Protein AF-A0A7S1JIT3-F1 (afdb_monomer_lite)

Foldseek 3Di:
DAAPVVVVLVVPQPDPVSVVVCPVVPRDDDDDDDDDDCVVVVVVVVCVVVVPQPDPVSDDDDPCVVPNPVNVLVVQLVVQLVVLVVCCVVVVDDPVVSVVSNVCSVVVVDD

Secondary structure (DSSP, 8-state):
-B-STTHHHHHT--SHHHHHHHHHTTSB--PPP-----HHHHHHHHHHHTTTT-SGGG--S-HHHHS-HHHHHHHHHHHHHHHHHHHHHTTSS-HHHHHHHHHHHHTT---

Structure (mmCIF, N/CA/C/O backbone):
data_AF-A0A7S1JIT3-F1
#
_entry.id   AF-A0A7S1JIT3-F1
#
loop_
_atom_site.group_PDB
_atom_site.id
_atom_site.type_symbol
_atom_site.label_atom_id
_atom_site.label_alt_id
_atom_site.label_comp_id
_atom_site.label_asym_id
_atom_site.label_entity_id
_atom_site.label_seq_id
_atom_site.pdbx_PDB_ins_code
_atom_site.Cartn_x
_atom_site.Cartn_y
_atom_site.Cartn_z
_atom_site.occupancy
_atom_site.B_iso_or_equiv
_atom_site.auth_seq_id
_atom_site.auth_comp_id
_atom_site.auth_asym_id
_atom_site.auth_atom_id
_atom_site.pdbx_PDB_model_num
ATOM 1 N N . TRP A 1 1 ? -23.481 -5.063 31.793 1.00 90.75 1 TRP A N 1
ATOM 2 C CA . TRP A 1 1 ? -24.152 -3.984 32.535 1.00 90.75 1 TRP A CA 1
ATOM 3 C C . TRP A 1 1 ? -25.334 -4.621 33.212 1.00 90.75 1 TRP A C 1
ATOM 5 O O . TRP A 1 1 ? -26.012 -5.405 32.561 1.00 90.75 1 TRP A O 1
ATOM 15 N N . LEU A 1 2 ? -25.471 -4.372 34.504 1.00 92.00 2 LEU A N 1
ATOM 16 C CA . LEU A 1 2 ? -26.550 -4.859 35.354 1.00 92.00 2 LEU A CA 1
ATOM 17 C C . LEU A 1 2 ? -27.270 -3.601 35.829 1.00 92.00 2 LEU A C 1
ATOM 19 O O . LEU A 1 2 ? -26.577 -2.648 36.207 1.00 92.00 2 LEU A O 1
ATOM 23 N N . ASP A 1 3 ? -28.594 -3.576 35.731 1.00 91.62 3 ASP A N 1
ATOM 24 C CA . ASP A 1 3 ? -29.376 -2.427 36.177 1.00 91.62 3 ASP A CA 1
ATOM 25 C C . ASP A 1 3 ? -29.220 -2.240 37.698 1.00 91.62 3 ASP A C 1
ATOM 27 O O . ASP A 1 3 ? -29.516 -3.167 38.455 1.00 91.62 3 ASP A O 1
ATOM 31 N N . PRO A 1 4 ? -28.718 -1.084 38.172 1.00 91.62 4 PRO A N 1
ATOM 32 C CA . PRO A 1 4 ? -28.582 -0.825 39.600 1.00 91.62 4 PRO A CA 1
ATOM 33 C C . PRO A 1 4 ? -29.923 -0.670 40.334 1.00 91.62 4 PRO A C 1
ATOM 35 O O . PRO A 1 4 ? -29.941 -0.862 41.548 1.00 91.62 4 PRO A O 1
ATOM 38 N N . ASN A 1 5 ? -31.022 -0.344 39.643 1.00 91.25 5 ASN A N 1
ATOM 39 C CA . ASN A 1 5 ? -32.331 -0.140 40.279 1.00 91.25 5 ASN A CA 1
ATOM 40 C C . ASN A 1 5 ? -33.034 -1.462 40.620 1.00 91.25 5 ASN A C 1
ATOM 42 O O . ASN A 1 5 ? -33.761 -1.534 41.604 1.00 91.25 5 ASN A O 1
ATOM 46 N N . GLU A 1 6 ? -32.755 -2.521 39.860 1.00 89.69 6 GLU A N 1
ATOM 47 C CA . GLU A 1 6 ? -33.405 -3.834 39.985 1.00 89.69 6 GLU A CA 1
ATOM 48 C C . GLU A 1 6 ? -32.440 -4.907 40.516 1.00 89.69 6 GLU A C 1
ATOM 50 O O . GLU A 1 6 ? -32.518 -6.098 40.197 1.00 89.69 6 GLU A O 1
ATOM 55 N N . ALA A 1 7 ? -31.493 -4.489 41.362 1.00 89.75 7 ALA A N 1
ATOM 56 C CA . ALA A 1 7 ? -30.470 -5.366 41.931 1.00 89.75 7 ALA A CA 1
ATOM 57 C C . ALA A 1 7 ? -31.068 -6.562 42.700 1.00 89.75 7 ALA A C 1
ATOM 59 O O . ALA A 1 7 ? -30.505 -7.659 42.670 1.00 89.75 7 ALA A O 1
ATOM 60 N N . ASN A 1 8 ? -32.226 -6.371 43.341 1.00 88.62 8 ASN A N 1
ATOM 61 C CA . ASN A 1 8 ? -32.934 -7.426 44.067 1.00 88.62 8 ASN A CA 1
ATOM 62 C C . ASN A 1 8 ? -33.492 -8.501 43.122 1.00 88.62 8 ASN A C 1
ATOM 64 O O . ASN A 1 8 ? -33.337 -9.692 43.392 1.00 88.62 8 ASN A O 1
ATOM 68 N N . GLU A 1 9 ? -34.084 -8.109 41.991 1.00 86.12 9 GLU A N 1
ATOM 69 C CA . GLU A 1 9 ? -34.618 -9.046 40.995 1.00 86.12 9 GLU A CA 1
ATOM 70 C C . GLU A 1 9 ? -33.492 -9.824 40.295 1.00 86.12 9 GLU A C 1
ATOM 72 O O . GLU A 1 9 ? -33.579 -11.041 40.103 1.00 86.12 9 GLU A O 1
ATOM 77 N N . ILE A 1 10 ? -32.383 -9.143 39.997 1.00 89.06 10 ILE A N 1
ATOM 78 C CA . ILE A 1 10 ? -31.182 -9.757 39.422 1.00 89.06 10 ILE A CA 1
ATOM 79 C C . ILE A 1 10 ? -30.558 -10.773 40.395 1.00 89.06 10 ILE A C 1
ATOM 81 O O . ILE A 1 10 ? -30.126 -11.844 39.962 1.00 89.06 10 ILE A O 1
ATOM 85 N N . SER A 1 11 ? -30.540 -10.469 41.697 1.00 90.94 11 SER A N 1
ATOM 86 C CA . SER A 1 11 ? -29.998 -11.347 42.747 1.00 90.94 11 SER A CA 1
ATOM 87 C C . SER A 1 11 ? -30.760 -12.677 42.868 1.00 90.94 11 SER A C 1
ATOM 89 O O . SER A 1 11 ? -30.156 -13.715 43.125 1.00 90.94 11 SER A O 1
ATOM 91 N N . MET A 1 12 ? -32.073 -12.686 42.603 1.00 90.81 12 MET A N 1
ATOM 92 C CA . MET A 1 12 ? -32.908 -13.898 42.674 1.00 90.81 12 MET A CA 1
ATOM 93 C C . MET A 1 12 ? -32.729 -14.865 41.483 1.00 90.81 12 MET A C 1
ATOM 95 O O . MET A 1 12 ? -33.268 -15.978 41.483 1.00 90.81 12 MET A O 1
ATOM 99 N N . ALA A 1 13 ? -31.991 -14.480 40.437 1.00 90.25 13 ALA A N 1
ATOM 100 C CA . ALA A 1 13 ? -31.833 -15.287 39.229 1.00 90.25 13 ALA A CA 1
ATOM 101 C C . ALA A 1 13 ? -30.756 -16.383 39.357 1.00 90.25 13 ALA A C 1
ATOM 103 O O . ALA A 1 13 ? -29.652 -16.278 38.826 1.00 90.25 13 ALA A O 1
ATOM 104 N N . ASN A 1 14 ? -31.130 -17.514 39.959 1.00 92.12 14 ASN A N 1
ATOM 105 C CA . ASN A 1 14 ? -30.205 -18.617 40.279 1.00 92.12 14 ASN A CA 1
ATOM 106 C C . ASN A 1 14 ? -29.933 -19.602 39.121 1.00 92.12 14 ASN A C 1
ATOM 108 O O . ASN A 1 14 ? -29.092 -20.493 39.234 1.00 92.12 14 ASN A O 1
ATOM 112 N N . SER A 1 15 ? -30.653 -19.485 37.998 1.00 93.94 15 SER A N 1
ATOM 113 C CA . SER A 1 15 ? -30.529 -20.394 36.850 1.00 93.94 15 SER A CA 1
ATOM 114 C C . SER A 1 15 ? -30.132 -19.658 35.570 1.00 93.94 15 SER A C 1
ATOM 116 O O . SER A 1 15 ? -30.533 -18.517 35.334 1.00 93.94 15 SER A O 1
ATOM 118 N N . ARG A 1 16 ? -29.423 -20.338 34.656 1.00 91.69 16 ARG A N 1
ATOM 119 C CA . ARG A 1 16 ? -29.097 -19.777 33.326 1.00 91.69 16 ARG A CA 1
ATOM 120 C C . ARG A 1 16 ? -30.345 -19.413 32.513 1.00 91.69 16 ARG A C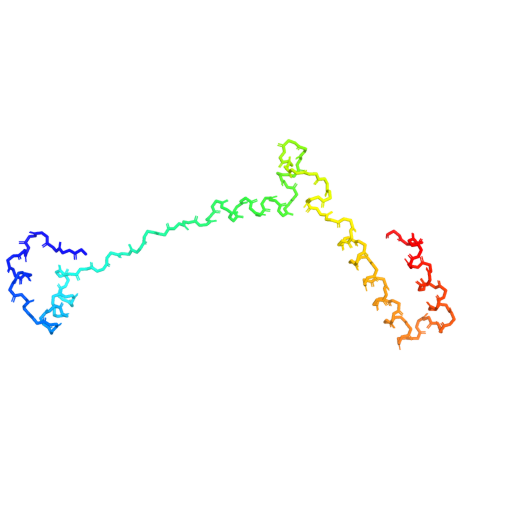 1
ATOM 122 O O . ARG A 1 16 ? -30.279 -18.519 31.673 1.00 91.69 16 ARG A O 1
ATOM 129 N N . LYS A 1 17 ? -31.472 -20.096 32.747 1.00 94.12 17 LYS A N 1
ATOM 130 C CA . LYS A 1 17 ? -32.761 -19.775 32.118 1.00 94.12 17 LYS A CA 1
ATOM 131 C C . LYS A 1 17 ? -33.297 -18.435 32.637 1.00 94.12 17 LYS A C 1
ATOM 133 O O . LYS A 1 17 ? -33.727 -17.619 31.828 1.00 94.12 17 LYS A O 1
ATOM 138 N N . SER A 1 18 ? -33.185 -18.185 33.943 1.00 92.94 18 SER A N 1
ATOM 139 C CA . SER A 1 18 ? -33.554 -16.913 34.581 1.00 92.94 18 SER A CA 1
ATOM 140 C C . SER A 1 18 ? -32.671 -15.762 34.090 1.00 92.94 18 SER A C 1
ATOM 142 O O . SER A 1 18 ? -33.193 -14.738 33.672 1.00 92.94 18 SER A O 1
ATOM 144 N N . VAL A 1 19 ? -31.350 -15.959 34.003 1.00 92.00 19 VAL A N 1
ATOM 145 C CA . VAL A 1 19 ? -30.429 -14.934 33.468 1.00 92.00 19 VAL A CA 1
ATOM 146 C C . VAL A 1 19 ? -30.733 -14.602 32.001 1.00 92.00 19 VAL A C 1
ATOM 148 O O . VAL A 1 19 ? -30.726 -13.436 31.621 1.00 92.00 19 VAL A O 1
ATOM 151 N N . LYS A 1 20 ? -31.062 -15.596 31.160 1.00 93.94 20 LYS A N 1
ATOM 152 C CA . LYS A 1 20 ? -31.496 -15.339 29.772 1.00 93.94 20 LYS A CA 1
ATOM 153 C C . LYS A 1 20 ? -32.797 -14.532 29.702 1.00 93.94 20 LYS A C 1
ATOM 155 O O . LYS A 1 20 ? -32.929 -13.717 28.793 1.00 93.94 20 LYS A O 1
ATOM 160 N N . LYS A 1 21 ? -33.731 -14.753 30.637 1.00 93.38 21 LYS A N 1
ATOM 161 C CA . LYS A 1 21 ? -34.955 -13.952 30.762 1.00 93.38 21 LYS A CA 1
ATOM 162 C C . LYS A 1 21 ? -34.609 -12.500 31.122 1.00 93.38 21 LYS A C 1
ATOM 164 O O . LYS A 1 21 ? -34.985 -11.616 30.370 1.00 93.38 21 LYS A O 1
ATOM 169 N N . LEU A 1 22 ? -33.753 -12.270 32.121 1.00 92.12 22 LEU A N 1
ATOM 170 C CA . LEU A 1 22 ? -33.276 -10.925 32.487 1.00 92.12 22 LEU A CA 1
ATOM 171 C C . LEU A 1 22 ? -32.527 -10.196 31.352 1.00 92.12 22 LEU A C 1
ATOM 173 O O . LEU A 1 22 ? -32.614 -8.978 31.229 1.00 92.12 22 LEU A O 1
ATOM 177 N N . VAL A 1 23 ? -31.792 -10.923 30.501 1.00 93.81 23 VAL A N 1
ATOM 178 C CA . VAL A 1 23 ? -31.159 -10.350 29.295 1.00 93.81 23 VAL A CA 1
ATOM 179 C C . VAL A 1 23 ? -32.204 -9.950 28.251 1.00 93.81 23 VAL A C 1
ATOM 181 O O . VAL A 1 23 ? -32.048 -8.922 27.596 1.00 93.81 23 VAL A O 1
ATOM 184 N N . LYS A 1 24 ? -33.264 -10.751 28.082 1.00 93.06 24 LYS A N 1
ATOM 185 C CA . LYS A 1 24 ? -34.371 -10.449 27.164 1.00 93.06 24 LYS A CA 1
ATOM 186 C C . LYS A 1 24 ? -35.212 -9.268 27.659 1.00 93.06 24 LYS A C 1
ATOM 188 O O . LYS A 1 24 ? -35.619 -8.449 26.843 1.00 93.06 24 LYS A O 1
ATOM 193 N N . ASP A 1 25 ? -35.411 -9.184 28.970 1.00 91.12 25 ASP A N 1
ATOM 194 C CA . ASP A 1 25 ? -36.195 -8.145 29.644 1.00 91.12 25 ASP A CA 1
ATOM 195 C C . ASP A 1 25 ? -35.397 -6.830 29.810 1.00 91.12 25 ASP A C 1
ATOM 197 O O . ASP A 1 25 ? -35.957 -5.805 30.177 1.00 91.12 25 ASP A O 1
ATOM 201 N N . GLY A 1 26 ? -34.095 -6.823 29.486 1.00 89.62 26 GLY A N 1
ATOM 202 C CA . GLY A 1 26 ? -33.258 -5.615 29.435 1.00 89.62 26 GLY A CA 1
ATOM 203 C C . GLY A 1 26 ? -32.549 -5.242 30.743 1.00 89.62 26 GLY A C 1
ATOM 204 O O . GLY A 1 26 ? -31.752 -4.307 30.752 1.00 89.62 26 GLY A O 1
ATOM 205 N N . LEU A 1 27 ? -32.753 -6.012 31.813 1.00 90.94 27 LEU A N 1
ATOM 206 C CA . LEU A 1 27 ? -32.122 -5.838 33.133 1.00 90.94 27 LEU A CA 1
ATOM 207 C C . LEU A 1 27 ? -30.616 -6.164 33.111 1.00 90.94 27 LEU A C 1
ATOM 209 O O . LEU A 1 27 ? -29.822 -5.643 33.898 1.00 90.94 27 LEU A O 1
ATOM 213 N N . VAL A 1 28 ? -30.198 -7.023 32.171 1.00 92.69 28 VAL A N 1
ATOM 214 C CA . VAL A 1 28 ? -28.791 -7.368 31.921 1.00 92.69 28 VAL A CA 1
ATOM 215 C C . VAL A 1 28 ? -28.423 -7.068 30.471 1.00 92.69 28 VAL A C 1
ATOM 217 O O . VAL A 1 28 ? -28.854 -7.754 29.548 1.00 92.69 28 VAL A O 1
ATOM 220 N N . ILE A 1 29 ? -27.547 -6.084 30.258 1.00 94.12 29 ILE A N 1
ATOM 221 C CA . ILE A 1 29 ? -27.142 -5.627 28.920 1.00 94.12 29 ILE A CA 1
ATOM 222 C C . ILE A 1 29 ? -25.654 -5.878 28.685 1.00 94.12 29 ILE A C 1
ATOM 224 O O . ILE A 1 29 ? -24.791 -5.479 29.479 1.00 94.12 29 ILE A O 1
ATOM 228 N N . ARG A 1 30 ? -25.309 -6.463 27.535 1.00 92.19 30 ARG A N 1
ATOM 229 C CA . ARG A 1 30 ? -23.928 -6.434 27.036 1.00 92.19 30 ARG A CA 1
ATOM 230 C C . ARG A 1 30 ? -23.645 -5.041 26.479 1.00 92.19 30 ARG A C 1
ATOM 232 O O . ARG A 1 30 ? -24.204 -4.659 25.457 1.00 92.19 30 ARG A O 1
ATOM 239 N N . LYS A 1 31 ? -22.760 -4.285 27.137 1.00 93.00 31 LYS A N 1
ATOM 240 C CA . LYS A 1 31 ? -22.299 -3.002 26.588 1.00 93.00 31 LYS A CA 1
ATOM 241 C C . LYS A 1 31 ? -21.565 -3.262 25.267 1.00 93.00 31 LYS A C 1
ATOM 243 O O . LYS A 1 31 ? -20.828 -4.251 25.189 1.00 93.00 31 LYS A O 1
ATOM 248 N N . PRO A 1 32 ? -21.731 -2.399 24.252 1.00 93.62 32 PRO A N 1
ATOM 249 C CA . PRO A 1 32 ? -20.901 -2.478 23.063 1.00 93.62 32 PRO A CA 1
ATOM 250 C C . PRO A 1 32 ? -19.429 -2.310 23.450 1.00 93.62 32 PRO A C 1
ATOM 252 O O . PRO A 1 32 ? -19.087 -1.587 24.391 1.00 93.62 32 PRO A O 1
ATOM 255 N N . GLU A 1 33 ? -18.554 -2.992 22.722 1.00 94.50 33 GLU A N 1
ATOM 256 C CA . GLU A 1 33 ? -17.116 -2.851 22.911 1.00 94.50 33 GLU A CA 1
ATOM 257 C C . GLU A 1 33 ? -16.663 -1.452 22.490 1.00 94.50 33 GLU A C 1
ATOM 259 O O . GLU A 1 33 ? -17.196 -0.850 21.554 1.00 94.50 33 GLU A O 1
ATOM 264 N N . LYS A 1 34 ? -15.660 -0.912 23.185 1.00 93.88 34 LYS A N 1
ATOM 265 C CA . LYS A 1 34 ? -15.096 0.391 22.838 1.00 93.88 34 LYS A CA 1
ATOM 266 C C . LYS A 1 34 ? -14.340 0.273 21.515 1.00 93.88 34 LYS A C 1
ATOM 268 O O . LYS A 1 34 ? -13.256 -0.300 21.458 1.00 93.88 34 LYS A O 1
ATOM 273 N N . ILE A 1 35 ? -14.895 0.849 20.453 1.00 93.50 35 ILE A N 1
ATOM 274 C CA . ILE A 1 35 ? -14.286 0.808 19.120 1.00 93.50 35 ILE A CA 1
ATOM 275 C C . ILE A 1 35 ? -13.211 1.893 18.995 1.00 93.50 35 ILE A C 1
ATOM 277 O O . ILE A 1 35 ? -13.431 3.064 19.310 1.00 93.50 35 ILE A O 1
ATOM 281 N N . HIS A 1 36 ? -12.055 1.528 18.440 1.00 95.75 36 HIS A N 1
ATOM 282 C CA . HIS A 1 36 ? -11.063 2.496 17.983 1.00 95.75 36 HIS A CA 1
ATOM 283 C C . HIS A 1 36 ? -11.340 2.900 16.533 1.00 95.75 36 HIS A C 1
ATOM 285 O O . HIS A 1 36 ? -11.100 2.138 15.593 1.00 95.75 36 HIS A O 1
ATOM 291 N N . SER A 1 37 ? -11.825 4.128 16.335 1.00 95.50 37 SER A N 1
ATOM 292 C C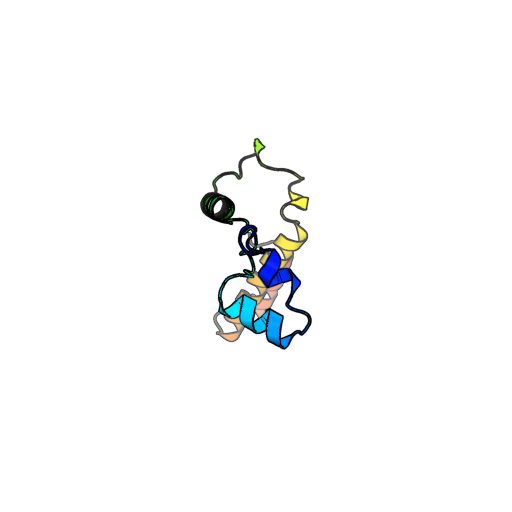A . SER A 1 37 ? -12.048 4.658 14.988 1.00 95.50 37 SER A CA 1
ATOM 293 C C . SER A 1 37 ? -10.745 4.736 14.183 1.00 95.50 37 SER A C 1
ATOM 295 O O . SER A 1 37 ? -9.711 5.211 14.658 1.00 95.50 37 SER A O 1
ATOM 297 N N . ARG A 1 38 ? -10.817 4.317 12.914 1.00 96.88 38 ARG A N 1
ATOM 298 C CA . ARG A 1 38 ? -9.713 4.398 11.943 1.00 96.88 38 ARG A CA 1
ATOM 299 C C . ARG A 1 38 ? -9.774 5.641 11.055 1.00 96.88 38 ARG A C 1
ATOM 301 O O . ARG A 1 38 ? -8.914 5.782 10.189 1.00 96.88 38 ARG A O 1
ATOM 308 N N . ASP A 1 39 ? -10.743 6.535 11.249 1.00 97.31 39 ASP A N 1
ATOM 309 C CA . ASP A 1 39 ? -10.970 7.707 10.387 1.00 97.31 39 ASP A CA 1
ATOM 310 C C . ASP A 1 39 ? -9.700 8.559 10.190 1.00 97.31 39 ASP A C 1
ATOM 312 O O . ASP A 1 39 ? -9.231 8.749 9.066 1.00 97.31 39 ASP A O 1
ATOM 316 N N . ARG A 1 40 ? -9.049 8.959 11.291 1.00 97.75 40 ARG A N 1
ATOM 317 C CA . ARG A 1 40 ? -7.802 9.748 11.251 1.00 97.75 40 ARG A CA 1
ATOM 318 C C . ARG A 1 40 ? -6.673 9.031 10.507 1.00 97.75 40 ARG A C 1
ATOM 320 O O . ARG A 1 40 ? -5.958 9.650 9.722 1.00 97.75 40 ARG A O 1
ATOM 327 N N . VAL A 1 41 ? -6.538 7.720 10.718 1.00 97.44 41 VAL A N 1
ATOM 328 C CA . VAL A 1 41 ? -5.535 6.892 10.032 1.00 97.44 41 VAL A CA 1
ATOM 329 C C . VAL A 1 41 ? -5.823 6.837 8.532 1.00 97.44 41 VAL A C 1
ATOM 331 O O . VAL A 1 41 ? -4.900 6.988 7.735 1.00 97.44 41 VAL A O 1
ATOM 334 N N . ARG A 1 42 ? -7.088 6.672 8.128 1.00 97.81 42 ARG A N 1
ATOM 335 C CA . ARG A 1 42 ? -7.487 6.646 6.711 1.00 97.81 42 ARG A CA 1
ATOM 336 C C . ARG A 1 42 ? -7.217 7.984 6.027 1.00 97.81 42 ARG A C 1
ATOM 338 O O . ARG A 1 42 ? -6.552 7.985 4.993 1.00 97.81 42 ARG A O 1
ATOM 345 N N . ARG A 1 43 ? -7.627 9.103 6.638 1.00 97.94 43 ARG A N 1
ATOM 346 C CA . ARG A 1 43 ? -7.364 10.461 6.127 1.00 97.94 43 ARG A CA 1
ATOM 347 C C . ARG A 1 43 ? -5.863 10.704 5.933 1.00 97.94 43 ARG A C 1
ATOM 349 O O . ARG A 1 43 ? -5.430 11.197 4.893 1.00 97.94 43 ARG A O 1
ATOM 356 N N . TYR A 1 44 ? -5.046 10.284 6.900 1.00 97.75 44 TYR A N 1
ATOM 357 C CA . TYR A 1 44 ? -3.591 10.397 6.806 1.00 97.75 44 TYR A CA 1
ATOM 358 C C . TYR A 1 44 ? -2.982 9.503 5.710 1.00 97.75 44 TYR A C 1
ATOM 360 O O . TYR A 1 44 ? -2.090 9.938 4.978 1.00 97.75 44 TYR A O 1
ATOM 368 N N . LEU A 1 45 ? -3.462 8.263 5.560 1.00 97.81 45 LEU A N 1
ATOM 369 C CA . LEU A 1 45 ? -3.018 7.354 4.498 1.00 97.81 45 LEU A CA 1
ATOM 370 C C . LEU A 1 45 ? -3.385 7.873 3.105 1.00 97.81 45 LEU A C 1
ATOM 372 O O . LEU A 1 45 ? -2.574 7.759 2.187 1.00 97.81 45 LEU A O 1
ATOM 376 N N . GLU A 1 46 ? -4.562 8.472 2.942 1.00 97.81 46 GLU A N 1
ATOM 377 C CA . GLU A 1 46 ? -4.970 9.103 1.687 1.00 97.81 46 GLU A CA 1
ATOM 378 C C . GLU A 1 46 ? -4.050 10.279 1.326 1.00 97.81 46 GLU A C 1
ATOM 380 O O . GLU A 1 46 ? -3.539 10.348 0.207 1.00 97.81 46 GLU A O 1
ATOM 385 N N . ALA A 1 47 ? -3.745 11.154 2.290 1.00 97.69 47 ALA A N 1
ATOM 386 C CA . ALA A 1 47 ? -2.784 12.236 2.092 1.00 97.69 47 ALA A CA 1
ATOM 387 C C . ALA A 1 47 ? -1.385 11.704 1.722 1.00 97.69 47 ALA A C 1
ATOM 389 O O . ALA A 1 47 ? -0.751 12.235 0.807 1.00 97.69 47 ALA A O 1
ATOM 390 N N . LYS A 1 48 ? -0.922 10.625 2.372 1.00 97.00 48 LYS A N 1
ATOM 391 C CA . LYS A 1 48 ? 0.339 9.949 2.019 1.00 97.00 48 LYS A CA 1
ATOM 392 C C . LYS A 1 48 ? 0.341 9.383 0.600 1.00 97.00 48 LYS A C 1
ATOM 394 O O . LYS A 1 48 ? 1.348 9.522 -0.088 1.00 97.00 48 LYS A O 1
ATOM 399 N N . ARG A 1 49 ? -0.762 8.777 0.142 1.00 96.69 49 ARG A N 1
ATOM 400 C CA . ARG A 1 49 ? -0.896 8.276 -1.242 1.00 96.69 49 ARG A CA 1
ATOM 401 C C . ARG A 1 49 ? -0.806 9.402 -2.271 1.00 96.69 49 ARG A C 1
ATOM 403 O O . ARG A 1 49 ? -0.209 9.199 -3.318 1.00 96.69 49 ARG A O 1
ATOM 410 N N . LYS A 1 50 ? -1.304 10.599 -1.936 1.00 97.31 50 LYS A N 1
ATOM 411 C CA . LYS A 1 50 ? -1.145 11.829 -2.738 1.00 97.31 50 LYS A CA 1
ATOM 412 C C . LYS A 1 50 ? 0.275 12.430 -2.670 1.00 97.31 50 LYS A C 1
ATOM 414 O O . LYS A 1 50 ? 0.491 13.533 -3.153 1.00 97.31 50 LYS A O 1
ATOM 419 N N . GLY A 1 51 ? 1.238 11.757 -2.032 1.00 96.62 51 GLY A N 1
ATOM 420 C CA . GLY A 1 51 ? 2.632 12.206 -1.916 1.00 96.62 51 GLY A CA 1
ATOM 421 C C . GLY A 1 51 ? 2.930 13.117 -0.719 1.00 96.62 51 GLY A C 1
ATOM 422 O O . G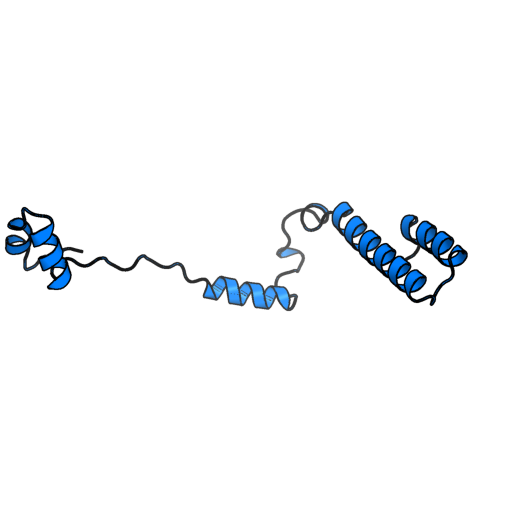LY A 1 51 ? 4.090 13.464 -0.482 1.00 96.62 51 GLY A O 1
ATOM 423 N N . ARG A 1 52 ? 1.928 13.479 0.093 1.00 97.00 52 ARG A N 1
ATOM 424 C CA . ARG A 1 52 ? 2.131 14.323 1.285 1.00 97.00 52 ARG A CA 1
ATOM 425 C C . ARG A 1 52 ? 2.841 13.543 2.402 1.00 97.00 52 ARG A C 1
ATOM 427 O O . ARG A 1 52 ? 2.949 12.318 2.376 1.00 97.00 52 ARG A O 1
ATOM 434 N N . HIS A 1 53 ? 3.348 14.260 3.406 1.00 95.12 53 HIS A N 1
ATOM 435 C CA . HIS A 1 53 ? 4.016 13.691 4.594 1.00 95.12 53 HIS A CA 1
ATOM 436 C C . HIS A 1 53 ? 5.222 12.763 4.309 1.00 95.12 53 HIS A C 1
ATOM 438 O O . HIS A 1 53 ? 5.520 11.878 5.114 1.00 95.12 53 HIS A O 1
ATOM 444 N N . SER A 1 54 ? 5.927 12.968 3.189 1.00 94.81 54 SER A N 1
ATOM 445 C CA . SER A 1 54 ? 7.069 12.137 2.749 1.00 94.81 54 SER A CA 1
ATOM 446 C C . SER A 1 54 ? 8.409 12.896 2.642 1.00 94.81 54 SER A C 1
ATOM 448 O O . SER A 1 54 ? 9.407 12.346 2.160 1.00 94.81 54 SER A O 1
ATOM 450 N N . GLY A 1 55 ? 8.446 14.153 3.102 1.00 95.50 55 GLY A N 1
ATOM 451 C CA . GLY A 1 55 ? 9.644 15.004 3.147 1.00 95.50 55 GLY A CA 1
ATOM 452 C C . GLY A 1 55 ? 10.692 14.539 4.164 1.00 95.50 55 GLY A C 1
ATOM 453 O O . GLY A 1 55 ? 10.400 13.694 5.011 1.00 95.50 55 GLY A O 1
ATOM 454 N N . VAL A 1 56 ? 11.908 15.096 4.083 1.00 95.75 56 VAL A N 1
ATOM 455 C CA . VAL A 1 56 ? 13.094 14.660 4.853 1.00 95.75 56 VAL A CA 1
ATOM 456 C C . VAL A 1 56 ? 12.818 14.586 6.359 1.00 95.75 56 VAL A C 1
ATOM 458 O O . VAL A 1 56 ? 13.028 13.532 6.948 1.00 95.75 56 VAL A O 1
ATOM 461 N N . GLY A 1 57 ? 12.204 15.614 6.954 1.00 96.50 57 GLY A N 1
ATOM 462 C CA . GLY A 1 57 ? 11.893 15.643 8.393 1.00 96.50 57 GLY A CA 1
ATOM 463 C C . GLY A 1 57 ? 10.825 14.644 8.873 1.00 96.50 57 GLY A C 1
ATOM 464 O O . GLY A 1 57 ? 10.618 14.485 10.072 1.00 96.50 57 GLY A O 1
ATOM 465 N N . LYS A 1 58 ? 10.118 13.952 7.967 1.00 95.75 58 LYS A N 1
ATOM 466 C CA . LYS A 1 58 ? 9.175 12.868 8.317 1.00 95.75 58 LYS A CA 1
ATOM 467 C C . LYS A 1 58 ? 9.760 11.479 8.062 1.00 95.75 58 LYS A C 1
ATOM 469 O O . LYS A 1 58 ? 9.119 10.476 8.388 1.00 95.75 58 LYS A O 1
ATOM 474 N N . ARG A 1 59 ? 10.948 11.392 7.458 1.00 95.56 59 ARG A N 1
ATOM 475 C CA . ARG A 1 59 ? 11.615 10.117 7.194 1.00 95.56 59 ARG A CA 1
ATOM 476 C C . ARG A 1 59 ? 12.306 9.655 8.468 1.00 95.56 59 ARG A C 1
ATOM 478 O O . ARG A 1 59 ? 13.086 10.379 9.063 1.00 95.56 59 ARG A O 1
ATOM 485 N N . ARG A 1 60 ? 12.000 8.424 8.863 1.00 95.31 60 ARG A N 1
ATOM 486 C CA . ARG A 1 60 ? 12.725 7.679 9.891 1.00 95.31 60 ARG A CA 1
ATOM 487 C C . ARG A 1 60 ? 13.348 6.452 9.225 1.00 95.31 60 ARG A C 1
ATOM 489 O O . ARG A 1 60 ? 12.724 5.892 8.315 1.00 95.31 60 ARG A O 1
ATOM 496 N N . GLY A 1 61 ? 14.553 6.086 9.657 1.00 95.50 61 GLY A N 1
ATOM 497 C CA . GLY A 1 61 ? 15.368 5.028 9.054 1.00 95.50 61 GLY A CA 1
ATOM 498 C C . GLY A 1 61 ? 16.112 5.457 7.783 1.00 95.50 61 GLY A C 1
ATOM 499 O O . GLY A 1 61 ? 15.781 6.464 7.149 1.00 95.50 61 GLY A O 1
ATOM 500 N N . THR A 1 62 ? 17.120 4.670 7.406 1.00 96.50 62 THR A N 1
ATOM 501 C CA . THR A 1 62 ? 17.932 4.885 6.198 1.00 96.50 62 THR A CA 1
ATOM 502 C C . THR A 1 62 ? 17.129 4.614 4.919 1.00 96.50 62 THR A C 1
ATOM 504 O O . THR A 1 62 ? 16.042 4.029 4.944 1.00 96.50 62 THR A O 1
ATOM 507 N N . ARG A 1 63 ? 17.658 5.035 3.760 1.00 95.88 63 ARG A N 1
ATOM 508 C CA . ARG A 1 63 ? 17.026 4.785 2.449 1.00 95.88 63 ARG A CA 1
ATOM 509 C C . ARG A 1 63 ? 16.776 3.293 2.214 1.00 95.88 63 ARG A C 1
ATOM 511 O O . ARG A 1 63 ? 15.686 2.933 1.781 1.00 95.88 63 ARG A O 1
ATOM 518 N N . ASP A 1 64 ? 17.769 2.463 2.523 1.00 96.00 64 ASP A N 1
ATOM 519 C CA . ASP A 1 64 ? 17.712 1.020 2.286 1.00 96.00 64 ASP A CA 1
ATOM 520 C C . ASP A 1 64 ? 16.751 0.310 3.253 1.00 96.00 64 ASP A C 1
ATOM 522 O O . ASP A 1 64 ? 16.001 -0.565 2.837 1.00 96.00 64 ASP A O 1
ATOM 526 N N . ALA A 1 65 ? 16.638 0.775 4.504 1.00 96.31 65 ALA A N 1
ATOM 527 C CA . ALA A 1 65 ? 15.639 0.260 5.446 1.00 96.31 65 ALA A CA 1
ATOM 528 C C . ALA A 1 65 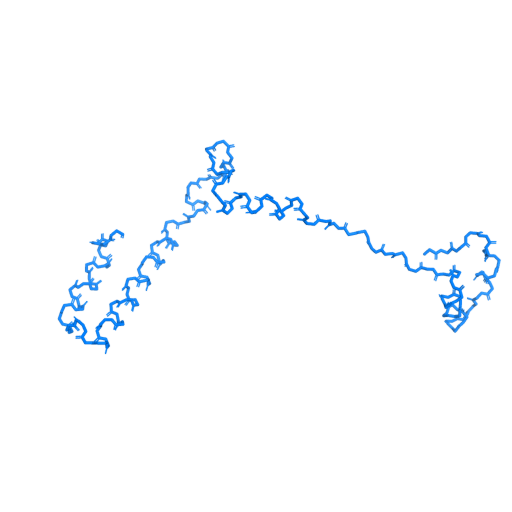? 14.192 0.567 5.009 1.00 96.31 65 ALA A C 1
ATOM 530 O O . ALA A 1 65 ? 13.283 -0.235 5.219 1.00 96.31 65 ALA A O 1
ATOM 531 N N . ARG A 1 66 ? 13.956 1.734 4.393 1.00 95.31 66 ARG A N 1
ATOM 532 C CA . ARG A 1 66 ? 12.619 2.150 3.929 1.00 95.31 66 ARG A CA 1
ATOM 533 C C . ARG A 1 66 ? 12.189 1.433 2.649 1.00 95.31 66 ARG A C 1
ATOM 535 O O . ARG A 1 66 ? 11.001 1.165 2.477 1.00 95.31 66 ARG A O 1
ATOM 542 N N . LEU A 1 67 ? 13.129 1.188 1.737 1.00 95.50 67 LEU A N 1
ATOM 543 C CA . LEU A 1 67 ? 12.905 0.432 0.509 1.00 95.50 67 LEU A CA 1
ATOM 544 C C . LEU A 1 67 ? 14.223 -0.230 0.066 1.00 95.50 67 LEU A C 1
ATOM 546 O O . LEU A 1 67 ? 15.038 0.435 -0.580 1.00 95.50 67 LEU A O 1
ATOM 550 N N . PRO A 1 68 ? 14.418 -1.526 0.370 1.00 97.56 68 PRO A N 1
ATOM 551 C CA . PRO A 1 68 ? 15.681 -2.202 0.105 1.00 97.56 68 PRO A CA 1
ATOM 552 C C . PRO A 1 68 ? 16.053 -2.222 -1.378 1.00 97.56 68 PRO A C 1
ATOM 554 O O . PRO A 1 68 ? 15.229 -2.574 -2.236 1.00 97.56 68 PRO A O 1
ATOM 557 N N . GLN A 1 69 ? 17.317 -1.932 -1.688 1.00 95.75 69 GLN A N 1
ATOM 558 C CA . GLN A 1 69 ? 17.845 -1.931 -3.055 1.00 95.75 69 GLN A CA 1
ATOM 559 C C . GLN A 1 69 ? 17.658 -3.288 -3.742 1.00 95.75 69 GLN A C 1
ATOM 561 O O . GLN A 1 69 ? 17.250 -3.337 -4.904 1.00 95.75 69 GLN A O 1
ATOM 566 N N . LYS A 1 70 ? 17.838 -4.396 -3.008 1.00 95.50 70 LYS A N 1
ATOM 567 C CA . LYS A 1 70 ? 17.582 -5.756 -3.514 1.00 95.50 70 LYS A CA 1
ATOM 568 C C . LYS A 1 70 ? 16.129 -5.935 -3.962 1.00 95.50 70 LYS A C 1
ATOM 570 O O . LYS A 1 70 ? 15.875 -6.539 -5.002 1.00 95.50 70 LYS A O 1
ATOM 575 N N . MET A 1 71 ? 15.165 -5.384 -3.219 1.00 96.69 71 MET A N 1
ATOM 576 C CA . MET A 1 71 ? 13.746 -5.463 -3.578 1.00 96.69 71 MET A CA 1
ATOM 577 C C . MET A 1 71 ? 13.440 -4.650 -4.839 1.00 96.69 71 MET A C 1
ATOM 579 O O . MET A 1 71 ? 12.725 -5.139 -5.717 1.00 96.69 71 MET A O 1
ATOM 583 N N . ILE A 1 72 ? 14.006 -3.445 -4.961 1.00 95.31 72 ILE A N 1
ATOM 584 C CA . ILE A 1 72 ? 13.887 -2.617 -6.172 1.00 95.31 72 ILE A CA 1
ATOM 585 C C . ILE A 1 72 ? 14.480 -3.352 -7.379 1.00 95.31 72 ILE A C 1
ATOM 587 O O . ILE A 1 72 ? 13.821 -3.456 -8.414 1.00 95.31 72 ILE A O 1
ATOM 591 N N . TRP A 1 73 ? 15.688 -3.904 -7.242 1.00 94.75 73 TRP A N 1
ATOM 592 C CA . TRP A 1 73 ? 16.363 -4.654 -8.301 1.00 94.75 73 TRP A CA 1
ATOM 593 C C . TRP A 1 73 ? 15.543 -5.869 -8.742 1.00 94.75 73 TRP A C 1
ATOM 595 O O . TRP A 1 73 ? 15.281 -6.032 -9.932 1.00 94.75 73 TRP A O 1
ATOM 605 N N . MET A 1 74 ? 15.034 -6.668 -7.797 1.00 95.81 74 MET A N 1
ATOM 606 C CA . MET A 1 74 ? 14.173 -7.812 -8.114 1.00 95.81 74 MET A CA 1
ATOM 607 C C . MET A 1 74 ? 12.902 -7.391 -8.858 1.00 95.81 74 MET A C 1
ATOM 609 O O . MET A 1 74 ? 12.533 -8.039 -9.838 1.00 95.81 74 MET A O 1
ATOM 613 N N . ARG A 1 75 ? 12.229 -6.314 -8.424 1.00 95.94 75 ARG A N 1
ATOM 614 C CA . ARG A 1 75 ? 11.030 -5.796 -9.106 1.00 95.94 75 ARG A CA 1
ATOM 615 C C . ARG A 1 75 ? 11.358 -5.343 -10.531 1.00 95.94 75 ARG A C 1
ATOM 617 O O . ARG A 1 75 ? 10.672 -5.776 -11.453 1.00 95.94 75 ARG A O 1
ATOM 624 N N . ARG A 1 76 ? 12.433 -4.567 -10.721 1.00 95.00 76 ARG A N 1
ATOM 625 C CA . ARG A 1 76 ? 12.900 -4.113 -12.047 1.00 95.00 76 ARG A CA 1
ATOM 626 C C . ARG A 1 76 ? 13.231 -5.297 -12.961 1.00 95.00 76 ARG A C 1
ATOM 628 O O . ARG A 1 76 ? 12.674 -5.398 -14.050 1.00 95.00 76 ARG A O 1
ATOM 635 N N . MET A 1 77 ? 14.045 -6.248 -12.493 1.00 95.38 77 MET A N 1
ATOM 636 C CA . MET A 1 77 ? 14.431 -7.432 -13.275 1.00 95.38 77 MET A CA 1
ATOM 637 C C . MET A 1 77 ? 13.232 -8.299 -13.665 1.00 95.38 77 MET A C 1
ATOM 639 O O . MET A 1 77 ? 13.135 -8.730 -14.812 1.00 95.38 77 MET A O 1
ATOM 643 N N . ARG A 1 78 ? 12.302 -8.553 -12.736 1.00 96.44 78 ARG 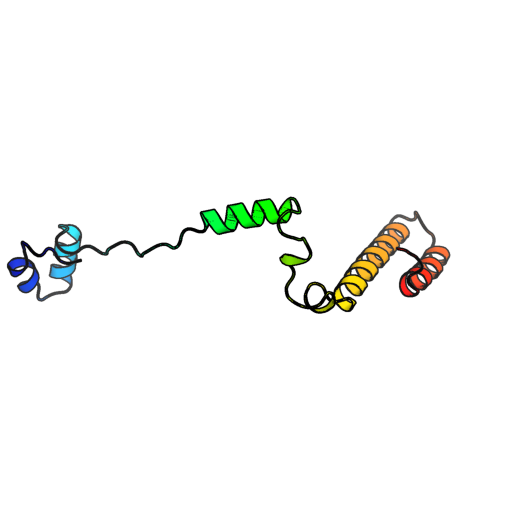A N 1
ATOM 644 C CA . ARG A 1 78 ? 11.112 -9.377 -13.009 1.00 96.44 78 ARG A CA 1
ATOM 645 C C . ARG A 1 78 ? 10.194 -8.726 -14.041 1.00 96.44 78 ARG A C 1
ATOM 647 O O . ARG A 1 78 ? 9.693 -9.432 -14.912 1.00 96.44 78 ARG A O 1
ATOM 654 N N . VAL A 1 79 ? 9.992 -7.409 -13.961 1.00 96.69 79 VAL A N 1
ATOM 655 C CA . VAL A 1 79 ? 9.173 -6.667 -14.933 1.00 96.69 79 VAL A CA 1
ATOM 656 C C . VAL A 1 79 ? 9.798 -6.734 -16.327 1.00 96.69 79 VAL A C 1
ATOM 658 O O . VAL A 1 79 ? 9.114 -7.135 -17.267 1.00 96.69 79 VAL A O 1
ATOM 661 N N . LEU A 1 80 ? 11.096 -6.439 -16.451 1.00 96.62 80 LEU A N 1
ATOM 662 C CA . LEU A 1 80 ? 11.796 -6.473 -17.739 1.00 96.62 80 LEU A CA 1
ATOM 663 C C . LEU A 1 80 ? 11.797 -7.875 -18.357 1.00 96.62 80 LEU A C 1
ATOM 665 O O . LEU A 1 80 ? 11.446 -8.036 -19.521 1.00 96.62 80 LEU A O 1
ATOM 669 N N . ARG A 1 81 ? 12.120 -8.911 -17.574 1.00 95.94 81 ARG A N 1
ATOM 670 C CA . ARG A 1 81 ? 12.145 -10.293 -18.081 1.00 95.94 81 ARG A CA 1
ATOM 671 C C . ARG A 1 81 ? 10.768 -10.769 -18.528 1.00 95.94 81 ARG A C 1
ATOM 673 O O . ARG A 1 81 ? 10.661 -11.381 -19.584 1.00 95.94 81 ARG A O 1
ATOM 680 N N . ARG A 1 82 ? 9.712 -10.453 -17.772 1.00 97.31 82 ARG A N 1
ATOM 681 C CA . ARG A 1 82 ? 8.336 -10.796 -18.163 1.00 97.31 82 ARG A CA 1
ATOM 682 C C . ARG A 1 82 ? 7.928 -10.095 -19.460 1.00 97.31 82 ARG A C 1
ATOM 684 O O . ARG A 1 82 ? 7.279 -10.711 -20.299 1.00 97.31 82 ARG A O 1
ATOM 691 N N . LEU A 1 83 ? 8.321 -8.832 -19.632 1.00 96.88 83 LEU A N 1
ATOM 692 C CA . LEU A 1 83 ? 8.057 -8.076 -20.855 1.00 96.88 83 LEU A CA 1
ATOM 693 C C . LEU A 1 83 ? 8.781 -8.681 -22.066 1.00 96.88 83 LEU A C 1
ATOM 695 O O . LEU A 1 83 ? 8.154 -8.874 -23.104 1.00 96.88 83 LEU A O 1
ATOM 699 N N . LEU A 1 84 ? 10.056 -9.048 -21.916 1.00 96.62 84 LEU A N 1
ATOM 700 C CA . LEU A 1 84 ? 10.825 -9.699 -22.980 1.00 96.62 84 LEU A CA 1
ATOM 701 C C . LEU A 1 84 ? 10.220 -11.049 -23.387 1.00 96.62 84 LEU A C 1
ATOM 703 O O . LEU A 1 84 ? 10.100 -11.320 -24.578 1.00 96.62 84 LEU A O 1
ATOM 707 N N . VAL A 1 85 ? 9.782 -11.865 -22.420 1.00 97.25 85 VAL A N 1
ATOM 708 C CA . VAL A 1 85 ? 9.080 -13.130 -22.704 1.00 97.25 85 VAL A CA 1
ATOM 709 C C . VAL A 1 85 ? 7.804 -12.865 -23.503 1.00 97.25 85 VAL A C 1
ATOM 711 O O . VAL A 1 85 ? 7.634 -13.427 -24.579 1.00 97.25 85 VAL A O 1
ATOM 714 N N . LYS A 1 86 ? 6.965 -11.918 -23.060 1.00 97.75 86 LYS A N 1
ATOM 715 C CA . LYS A 1 86 ? 5.737 -11.543 -23.779 1.00 97.75 86 LYS A CA 1
ATOM 716 C C . LYS A 1 86 ? 6.016 -11.088 -25.217 1.00 97.75 86 LYS A C 1
ATOM 718 O O . LYS A 1 86 ? 5.254 -11.412 -26.126 1.00 97.75 86 LYS A O 1
ATOM 723 N N . TYR A 1 87 ? 7.075 -10.313 -25.443 1.00 97.69 87 TYR A N 1
ATOM 724 C CA . TYR A 1 87 ? 7.425 -9.819 -26.781 1.00 97.69 87 TYR A CA 1
ATOM 725 C C . TYR A 1 87 ? 7.955 -10.922 -27.691 1.00 97.69 87 TYR A C 1
ATOM 727 O O . TYR A 1 87 ? 7.630 -10.928 -28.876 1.00 97.69 87 TYR A O 1
ATOM 735 N N . ARG A 1 88 ? 8.713 -11.873 -27.142 1.00 96.94 88 ARG A N 1
ATOM 736 C CA . ARG A 1 88 ? 9.167 -13.056 -27.877 1.00 96.94 88 ARG A CA 1
ATOM 737 C C . ARG A 1 88 ? 7.984 -13.942 -28.267 1.00 96.94 88 ARG A C 1
ATOM 739 O O . ARG A 1 88 ? 7.873 -14.336 -29.421 1.00 96.94 88 ARG A O 1
ATOM 746 N N . ASP A 1 89 ? 7.076 -14.204 -27.330 1.00 96.50 89 ASP A N 1
ATOM 747 C CA . ASP A 1 89 ? 5.927 -15.090 -27.558 1.00 96.50 89 ASP A CA 1
ATOM 748 C C . ASP A 1 89 ? 4.922 -14.469 -28.548 1.00 96.50 89 ASP A C 1
ATOM 750 O O . ASP A 1 89 ? 4.341 -15.168 -29.373 1.00 96.50 89 ASP A O 1
ATOM 754 N N . SER A 1 90 ? 4.785 -13.137 -28.541 1.00 97.19 90 SER A N 1
ATOM 755 C CA . SER A 1 90 ? 4.024 -12.384 -29.556 1.00 97.19 90 SER A CA 1
ATOM 756 C C . SER A 1 90 ? 4.796 -12.118 -30.855 1.00 97.19 90 SER A C 1
ATOM 758 O O . SER A 1 90 ? 4.302 -11.381 -31.705 1.00 97.19 90 SER A O 1
ATOM 760 N N . LYS A 1 91 ? 5.998 -12.693 -31.015 1.00 95.31 91 LYS A N 1
ATOM 761 C CA . LYS A 1 91 ? 6.870 -12.566 -32.197 1.00 95.31 91 LYS A CA 1
ATOM 762 C C . LYS A 1 91 ? 7.233 -11.122 -32.580 1.00 95.31 91 LYS A C 1
ATOM 764 O O . LYS A 1 91 ? 7.614 -10.860 -33.715 1.00 95.31 91 LYS A O 1
ATOM 769 N N . LYS A 1 92 ? 7.162 -10.180 -31.632 1.00 96.50 92 LYS A N 1
ATOM 770 C CA . LYS A 1 92 ? 7.642 -8.797 -31.820 1.00 96.50 92 LYS A CA 1
ATOM 771 C C . LYS A 1 92 ? 9.165 -8.701 -31.799 1.00 96.50 92 LYS A C 1
ATOM 773 O O . LYS A 1 92 ? 9.725 -7.744 -32.318 1.00 96.50 92 LYS A O 1
ATOM 778 N N . ILE A 1 93 ? 9.814 -9.662 -31.147 1.00 96.44 93 ILE A N 1
ATOM 779 C CA . ILE A 1 93 ? 11.266 -9.834 -31.134 1.00 96.44 93 ILE A CA 1
ATOM 780 C C . ILE A 1 93 ? 11.591 -11.284 -31.475 1.00 96.44 93 ILE A C 1
ATOM 782 O O . ILE A 1 93 ? 10.839 -12.196 -31.118 1.00 96.44 93 ILE A O 1
ATOM 786 N N . ASP A 1 94 ? 12.721 -11.495 -32.134 1.00 96.31 94 ASP A N 1
ATOM 787 C CA . ASP A 1 94 ? 13.237 -12.824 -32.416 1.00 96.31 94 ASP A CA 1
ATOM 788 C C . ASP A 1 94 ? 14.016 -13.387 -31.208 1.00 96.31 94 ASP A C 1
ATOM 790 O O . ASP A 1 94 ? 14.263 -12.715 -30.196 1.00 96.31 94 ASP A O 1
ATOM 794 N N . LYS A 1 95 ? 14.407 -14.663 -31.297 1.00 95.94 95 LYS A N 1
ATOM 795 C CA . LYS A 1 95 ? 15.127 -15.345 -30.211 1.00 95.94 95 LYS A CA 1
ATOM 796 C C . LYS A 1 95 ? 16.518 -14.751 -29.958 1.00 95.94 95 LYS A C 1
ATOM 798 O O . LYS A 1 95 ? 16.967 -14.762 -28.809 1.00 95.94 95 LYS A O 1
ATOM 803 N N . HIS A 1 96 ? 17.189 -14.239 -30.994 1.00 96.62 96 HIS A N 1
ATOM 804 C CA . HIS A 1 96 ? 18.537 -13.693 -30.856 1.00 96.62 96 HIS A CA 1
ATOM 805 C C . HIS A 1 96 ? 18.486 -12.331 -30.167 1.00 96.62 96 HIS A C 1
ATOM 807 O O . HIS A 1 96 ? 19.180 -12.132 -29.165 1.00 96.62 96 HIS A O 1
ATOM 813 N N . LEU A 1 97 ? 17.584 -11.442 -30.598 1.00 96.00 97 LEU A N 1
ATOM 814 C CA . LEU A 1 97 ? 17.383 -10.157 -29.932 1.00 96.00 97 LEU A CA 1
ATOM 815 C C . LEU A 1 97 ? 16.884 -10.335 -28.493 1.00 96.00 97 LEU A C 1
ATOM 817 O O . LEU A 1 97 ? 17.351 -9.625 -27.601 1.00 96.00 97 LEU A O 1
ATOM 821 N N . TYR A 1 98 ? 16.016 -11.319 -28.219 1.00 97.56 98 TYR A N 1
ATOM 822 C CA . TYR A 1 98 ? 15.622 -11.661 -26.845 1.00 97.56 98 TYR A CA 1
ATOM 823 C C . TYR A 1 98 ? 16.839 -11.953 -25.957 1.00 97.56 98 TYR A C 1
ATOM 825 O O . TYR A 1 98 ? 16.932 -11.408 -24.857 1.00 97.56 98 TYR A O 1
ATOM 833 N N . HIS A 1 99 ? 17.780 -12.781 -26.420 1.00 96.88 99 HIS A N 1
ATOM 834 C CA . HIS A 1 99 ? 18.960 -13.152 -25.636 1.00 96.88 99 HIS A CA 1
ATOM 835 C C . HIS A 1 99 ? 19.861 -11.943 -25.341 1.00 96.88 99 HIS A C 1
ATOM 837 O O . HIS A 1 99 ? 20.238 -11.720 -24.185 1.00 96.88 99 HIS A O 1
ATOM 843 N N . VAL A 1 100 ? 20.126 -11.112 -26.355 1.00 96.81 100 VAL A N 1
ATOM 844 C CA . VAL A 1 100 ? 20.922 -9.881 -26.210 1.00 96.81 100 VAL A CA 1
ATOM 845 C C . VAL A 1 100 ? 20.272 -8.927 -25.203 1.00 96.81 100 VAL A C 1
ATOM 847 O O . VAL A 1 100 ? 20.921 -8.462 -24.261 1.00 96.81 100 VAL A O 1
ATOM 850 N N . LEU A 1 101 ? 18.968 -8.673 -25.345 1.00 96.69 101 LEU A N 1
ATOM 851 C CA . LEU A 1 101 ? 18.230 -7.786 -24.444 1.00 96.69 101 LEU A CA 1
ATOM 852 C C . LEU A 1 101 ? 18.114 -8.363 -23.027 1.00 96.69 101 LEU A C 1
ATOM 854 O O . LEU A 1 101 ? 18.155 -7.611 -22.053 1.00 96.69 101 LEU A O 1
ATOM 858 N N . TYR A 1 102 ? 18.018 -9.685 -22.884 1.00 96.38 102 TYR A N 1
ATOM 859 C CA . TYR A 1 102 ? 17.969 -10.355 -21.586 1.00 96.38 102 TYR A CA 1
ATOM 860 C C . TYR A 1 102 ? 19.274 -10.172 -20.799 1.00 96.38 102 TYR A C 1
ATOM 862 O O . TYR A 1 102 ? 19.241 -9.851 -19.603 1.00 96.38 102 TYR A O 1
ATOM 870 N N . ILE A 1 103 ? 20.424 -10.321 -21.464 1.00 95.88 103 ILE A N 1
ATOM 871 C CA . ILE A 1 103 ? 21.741 -10.069 -20.861 1.00 95.88 103 ILE A CA 1
ATOM 872 C C . ILE A 1 103 ? 21.899 -8.581 -20.537 1.00 95.88 103 ILE A C 1
ATOM 874 O O . ILE A 1 103 ? 22.282 -8.238 -19.415 1.00 95.88 103 ILE A O 1
ATOM 878 N N . LYS A 1 104 ? 21.514 -7.688 -21.457 1.00 95.25 104 LYS A N 1
ATOM 879 C CA . LYS A 1 104 ? 21.555 -6.235 -21.231 1.00 95.25 104 LYS A CA 1
ATOM 880 C C . LYS A 1 104 ? 20.684 -5.807 -20.046 1.00 95.25 104 LYS A C 1
ATOM 882 O O . LYS A 1 104 ? 21.099 -4.966 -19.251 1.00 95.25 104 LYS A O 1
ATOM 887 N N . ALA A 1 105 ? 19.522 -6.436 -19.858 1.00 94.25 105 ALA A N 1
ATOM 888 C CA . ALA A 1 105 ? 18.680 -6.214 -18.686 1.00 94.25 105 ALA A CA 1
ATOM 889 C C . ALA A 1 105 ? 19.371 -6.657 -17.388 1.00 94.25 105 ALA A C 1
ATOM 891 O O . ALA A 1 105 ? 19.367 -5.902 -16.417 1.00 94.25 105 ALA A O 1
ATOM 892 N N . LYS A 1 106 ? 20.025 -7.829 -17.373 1.00 93.50 106 LYS A N 1
ATOM 893 C CA . LYS A 1 106 ? 20.821 -8.289 -16.218 1.00 93.50 106 LYS A CA 1
ATOM 894 C C . LYS A 1 106 ? 21.945 -7.300 -15.872 1.00 93.50 106 LYS A C 1
ATOM 896 O O . LYS A 1 106 ? 22.189 -7.068 -14.692 1.00 93.50 106 LYS A O 1
ATOM 901 N N . GLY A 1 107 ? 22.573 -6.701 -16.883 1.00 93.06 107 GLY A N 1
ATOM 902 C CA . GLY A 1 107 ? 23.634 -5.698 -16.744 1.00 93.06 107 GLY A CA 1
ATOM 903 C C . GLY A 1 107 ? 23.164 -4.279 -16.398 1.00 93.06 107 GLY A C 1
ATOM 904 O O . GLY A 1 107 ? 23.951 -3.352 -16.534 1.00 93.06 107 GLY A O 1
ATOM 905 N N . ASN A 1 108 ? 21.903 -4.077 -15.985 1.00 91.19 108 ASN A N 1
ATOM 906 C CA . ASN A 1 108 ? 21.330 -2.748 -15.703 1.00 91.19 108 ASN A CA 1
ATOM 907 C C . ASN A 1 108 ? 21.403 -1.781 -16.908 1.00 91.19 108 ASN A C 1
ATOM 909 O O . ASN A 1 108 ? 21.448 -0.566 -16.739 1.00 91.19 108 ASN A O 1
ATOM 913 N N . GLY A 1 109 ? 21.358 -2.311 -18.134 1.00 91.88 109 GLY A N 1
ATOM 914 C CA . GLY A 1 109 ? 21.342 -1.519 -19.369 1.00 91.88 109 GLY A CA 1
ATOM 915 C C . GLY A 1 109 ? 20.010 -0.817 -19.664 1.00 91.88 109 GLY A C 1
ATOM 916 O O . GLY A 1 109 ? 19.903 -0.134 -20.678 1.00 91.88 109 GLY A O 1
ATOM 917 N N . PHE A 1 110 ? 19.003 -0.986 -18.798 1.00 91.06 110 PHE A N 1
ATOM 918 C CA . PHE A 1 110 ? 17.706 -0.308 -18.852 1.00 91.06 110 PHE A CA 1
ATOM 919 C C . PHE A 1 110 ? 17.401 0.319 -17.490 1.00 91.06 110 PHE A C 1
ATOM 921 O O . PHE A 1 110 ? 17.590 -0.328 -16.453 1.00 91.06 110 PHE A O 1
ATOM 928 N N . LYS A 1 111 ? 16.940 1.574 -17.495 1.00 84.94 111 LYS A N 1
ATOM 929 C CA . LYS A 1 111 ? 16.580 2.323 -16.286 1.00 84.94 111 LYS A CA 1
ATOM 93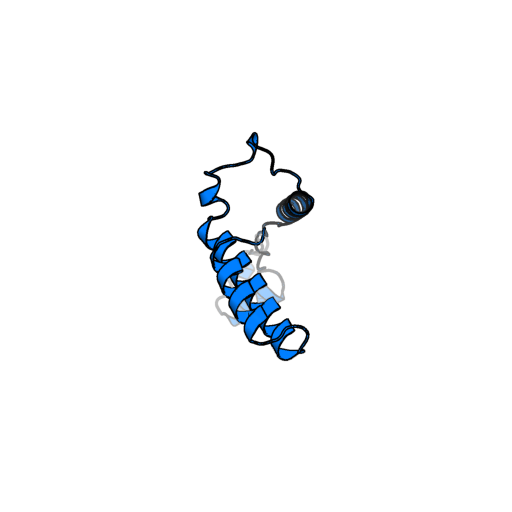0 C C . LYS A 1 111 ? 15.176 1.952 -15.812 1.00 84.94 111 LYS A C 1
ATOM 932 O O . LYS A 1 111 ? 14.250 1.982 -16.641 1.00 84.94 111 LYS A O 1
#

Organism: NCBI:txid73025

Radius of gyration: 31.87 Å; chains: 1; bounding box: 60×36×76 Å

pLDDT: mean 94.67, std 2.67, range [84.94, 97.94]

Sequence (111 aa):
WLDPNEANEISMANSRKSVKKLVKDGLVIRKPEKIHSRDRVRRYLEAKRKGRHSGVGKRRGTRDARLPQKMIWMRRMRVLRRLLVKYRDSKKIDKHLYHVLYIKAKGNGFK

InterPro domains:
  IPR000196 Large ribosomal subunit protein eL19 domain [SM01416] (1-111)
  IPR015972 Large ribosomal subunit protein eL19, domain 1 [G3DSA:1.10.1650.10] (1-34)
  IPR035970 Large ribosomal subunit protein eL19 superfamily [SSF48140] (1-111)
  IPR039547 Large ribosomal subunit protein eL19 [PTHR10722] (1-111)
  IPR057259 Ribosomal protein L19e, N-terminal domain [PF01280] (1-32)
  IPR057260 Ribosomal protein L19e, C-terminal domain [PF25476] (34-111)